Protein AF-A0A1J5GWZ1-F1 (afdb_monomer_lite)

pLDDT: mean 77.39, std 15.88, range [42.94, 95.38]

Foldseek 3Di:
DPDPPDDDPPPPDAAAEEDEQDDPVDDDELVVVVVVQVVCVVVRHPYYHYDDPVPDPVPRRRPDPD

Sequence (66 aa):
MELVKEKRPDWALKIRPWLQAFDLGAIYNKDLLKKEIKAVEDNGGYGFLFWNARNDYTVFRGFSDK

Radius of gyration: 15.32 Å; chains: 1; bounding box: 33×24×42 Å

Structure (mmCIF, N/CA/C/O backbone):
data_AF-A0A1J5GWZ1-F1
#
_entry.id   AF-A0A1J5GWZ1-F1
#
loop_
_atom_site.group_PDB
_atom_site.id
_atom_site.type_symbol
_atom_site.label_atom_id
_atom_site.label_alt_id
_atom_site.label_comp_id
_atom_site.label_asym_id
_atom_site.label_entity_id
_atom_site.label_seq_id
_atom_site.pdbx_PDB_ins_code
_atom_site.Cartn_x
_atom_site.Cartn_y
_atom_site.Cartn_z
_atom_site.occupancy
_atom_site.B_iso_or_equiv
_atom_site.auth_seq_id
_atom_site.auth_comp_id
_atom_site.auth_asym_id
_atom_site.auth_atom_id
_atom_site.pdbx_PDB_model_num
ATOM 1 N N . MET A 1 1 ? -15.942 -17.467 9.265 1.00 42.94 1 MET A N 1
ATOM 2 C CA . MET A 1 1 ? -15.508 -16.082 9.574 1.00 42.94 1 MET A CA 1
ATOM 3 C C . MET A 1 1 ? -15.948 -15.673 10.991 1.00 42.94 1 MET A C 1
ATOM 5 O O . MET A 1 1 ? -16.381 -14.553 11.212 1.00 42.94 1 MET A O 1
ATOM 9 N N . GLU A 1 2 ? -15.826 -16.564 11.982 1.00 44.69 2 GLU A N 1
ATOM 10 C CA . GLU A 1 2 ? -16.517 -16.399 13.277 1.00 44.69 2 GLU A CA 1
ATOM 11 C C . GLU A 1 2 ? -15.620 -16.712 14.488 1.00 44.69 2 GLU A C 1
ATOM 13 O O . GLU A 1 2 ? -16.087 -17.156 15.523 1.00 44.69 2 GLU A O 1
ATOM 18 N N . LEU A 1 3 ? -14.308 -16.480 14.372 1.00 48.41 3 LEU A N 1
ATOM 19 C CA . LEU A 1 3 ? -13.347 -16.742 15.461 1.00 48.41 3 LEU A CA 1
ATOM 20 C C . LEU A 1 3 ? -12.612 -15.489 15.966 1.00 48.41 3 LEU A C 1
ATOM 22 O O . LEU A 1 3 ? -11.744 -15.588 16.823 1.00 48.41 3 LEU A O 1
ATOM 26 N N . VAL A 1 4 ? -12.948 -14.291 15.470 1.00 58.53 4 VAL A N 1
ATOM 27 C CA . VAL A 1 4 ? -12.231 -13.047 15.839 1.00 58.53 4 VAL A CA 1
ATOM 28 C C . VAL A 1 4 ? -12.905 -12.285 16.993 1.00 58.53 4 VAL A C 1
ATOM 30 O O . VAL A 1 4 ? -12.336 -11.329 17.510 1.00 58.53 4 VAL A O 1
ATOM 33 N N . LYS A 1 5 ? -14.099 -12.697 17.439 1.00 49.41 5 LYS A N 1
ATOM 34 C CA . LYS A 1 5 ? -14.932 -11.868 18.325 1.00 49.41 5 LYS A CA 1
ATOM 35 C C . LYS A 1 5 ? -14.582 -11.912 19.816 1.00 49.41 5 LYS A C 1
ATOM 37 O O . LYS A 1 5 ? -15.041 -11.028 20.525 1.00 49.41 5 LYS A O 1
ATOM 42 N N . GLU A 1 6 ? -13.809 -12.878 20.318 1.00 64.38 6 GLU A N 1
ATOM 43 C CA . GLU A 1 6 ? -13.940 -13.175 21.754 1.00 64.38 6 GLU A CA 1
ATOM 44 C C . GLU A 1 6 ? -12.973 -12.486 22.727 1.00 64.38 6 GLU A C 1
ATOM 46 O O . GLU A 1 6 ? -13.363 -12.298 23.871 1.00 64.38 6 GLU A O 1
ATOM 51 N N . LYS A 1 7 ? -11.768 -12.026 22.370 1.00 58.19 7 LYS A N 1
ATOM 52 C CA . LYS A 1 7 ? -10.918 -11.320 23.358 1.00 58.19 7 LYS A CA 1
ATOM 53 C C . LYS A 1 7 ? -9.956 -10.337 22.713 1.00 58.19 7 LYS A C 1
ATOM 55 O O . LYS A 1 7 ? -8.861 -10.735 22.324 1.00 58.19 7 LYS A O 1
ATOM 60 N N . ARG A 1 8 ? -10.304 -9.048 22.658 1.00 55.41 8 ARG A N 1
ATOM 61 C CA . ARG A 1 8 ? -9.288 -7.988 22.566 1.00 55.41 8 ARG A CA 1
ATOM 62 C C . ARG A 1 8 ? -9.626 -6.847 23.528 1.00 55.41 8 ARG A C 1
ATOM 64 O O . ARG A 1 8 ? -10.770 -6.403 23.513 1.00 55.41 8 ARG A O 1
ATOM 71 N N . PRO A 1 9 ? -8.671 -6.408 24.367 1.00 60.69 9 PRO A N 1
ATOM 72 C CA . PRO A 1 9 ? -8.840 -5.210 25.178 1.00 60.69 9 PRO A CA 1
ATOM 73 C C . PRO A 1 9 ? -9.105 -3.983 24.291 1.00 60.69 9 PRO A C 1
ATOM 75 O O . PRO A 1 9 ? -8.754 -3.969 23.115 1.00 60.69 9 PRO A O 1
ATOM 78 N N . ASP A 1 10 ? -9.694 -2.953 24.882 1.00 60.31 10 ASP A N 1
ATOM 79 C CA . ASP A 1 10 ? -10.199 -1.687 24.328 1.00 60.31 10 ASP A CA 1
ATOM 80 C C . ASP A 1 10 ? -9.145 -0.783 23.651 1.00 60.31 10 ASP A C 1
ATOM 82 O O . ASP A 1 10 ? -9.452 0.314 23.176 1.00 60.31 10 ASP A O 1
ATOM 86 N N . TRP A 1 11 ? -7.910 -1.266 23.481 1.00 64.38 11 TRP A N 1
ATOM 87 C CA . TRP A 1 11 ? -7.009 -0.695 22.491 1.00 64.38 11 TRP A CA 1
ATOM 88 C C . TRP A 1 11 ? -7.535 -1.054 21.097 1.00 64.38 11 TRP A C 1
ATOM 90 O O . TRP A 1 11 ? -7.508 -2.205 20.667 1.00 64.38 11 TRP A O 1
ATOM 100 N N . ALA A 1 12 ? -8.036 -0.056 20.369 1.00 71.75 12 ALA A N 1
ATOM 101 C CA . ALA A 1 12 ? -8.441 -0.232 18.980 1.00 71.75 12 ALA A CA 1
ATOM 102 C C . ALA A 1 12 ? -7.305 -0.913 18.191 1.00 71.75 12 ALA A C 1
ATOM 104 O O . ALA A 1 12 ? -6.192 -0.386 18.104 1.00 71.75 12 ALA A O 1
ATOM 105 N N . LEU A 1 13 ? -7.569 -2.104 17.645 1.00 77.19 13 LEU A N 1
ATOM 106 C CA . LEU A 1 13 ? -6.606 -2.851 16.842 1.00 77.19 13 LEU A CA 1
ATOM 107 C C . LEU A 1 13 ? -6.249 -2.036 15.594 1.00 77.19 13 LEU A C 1
ATOM 109 O O . LEU A 1 13 ? -7.054 -1.909 14.676 1.00 77.19 13 LEU A O 1
ATOM 113 N N . LYS A 1 14 ? -5.024 -1.510 15.550 1.00 85.88 14 LYS A N 1
ATOM 114 C CA . LYS A 1 14 ? -4.493 -0.782 14.392 1.00 85.88 14 LYS A CA 1
ATOM 115 C C . LYS A 1 14 ? -3.749 -1.754 13.484 1.00 85.88 14 LYS A C 1
ATOM 117 O O . LYS A 1 14 ? -2.670 -2.226 13.834 1.00 85.88 14 LYS A O 1
ATOM 122 N N . ILE A 1 15 ? -4.322 -2.058 12.322 1.00 88.81 15 ILE A N 1
ATOM 123 C CA . ILE A 1 15 ? -3.683 -2.908 11.309 1.00 88.81 15 ILE A CA 1
ATOM 124 C C . ILE A 1 15 ? -2.862 -2.025 10.365 1.00 88.81 15 ILE A C 1
ATOM 126 O O . ILE A 1 15 ? -3.374 -1.036 9.846 1.00 88.81 15 ILE A O 1
ATOM 130 N N . ARG A 1 16 ? -1.595 -2.390 10.132 1.00 93.75 16 ARG A N 1
ATOM 131 C CA . ARG A 1 16 ? -0.697 -1.748 9.160 1.00 93.75 16 ARG A CA 1
ATOM 132 C C . ARG A 1 16 ? -0.050 -2.820 8.273 1.00 93.75 16 ARG A C 1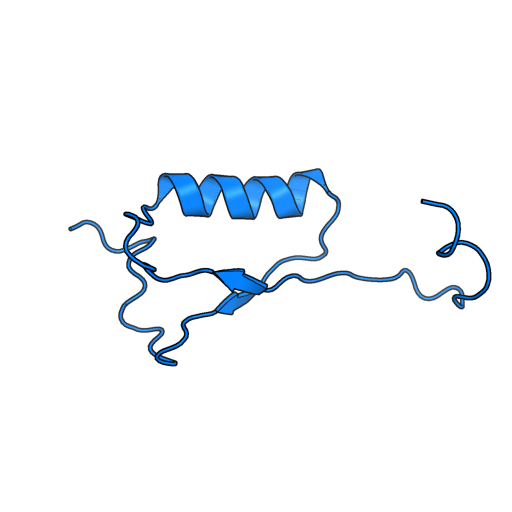
ATOM 134 O O . ARG A 1 16 ? 0.936 -3.423 8.698 1.00 93.75 16 ARG A O 1
ATOM 141 N N . PRO A 1 17 ? -0.616 -3.117 7.092 1.00 93.94 17 PRO A N 1
ATOM 142 C CA . PRO A 1 17 ? -0.106 -4.178 6.233 1.00 93.94 17 PRO A CA 1
ATOM 143 C C . PRO A 1 17 ? 1.213 -3.801 5.547 1.00 93.94 17 PRO A C 1
ATOM 145 O O . PRO A 1 17 ? 1.557 -2.624 5.403 1.00 93.94 17 PRO A O 1
ATOM 148 N N . TRP A 1 18 ? 1.930 -4.838 5.113 1.00 93.44 18 TRP A N 1
ATOM 149 C CA . TRP A 1 18 ? 3.098 -4.735 4.242 1.00 93.44 18 TRP A CA 1
ATOM 150 C C . TRP A 1 18 ? 2.636 -4.901 2.793 1.00 93.44 18 TRP A C 1
ATOM 152 O O . TRP A 1 18 ? 2.042 -5.921 2.450 1.00 93.44 18 TRP A O 1
ATOM 162 N N . LEU A 1 19 ? 2.883 -3.888 1.969 1.00 91.06 19 LEU A N 1
ATOM 163 C CA . LEU A 1 19 ? 2.576 -3.860 0.544 1.0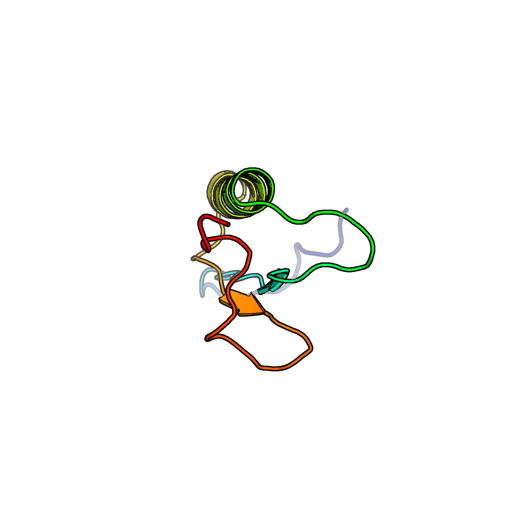0 91.06 19 LEU A CA 1
ATOM 164 C C . LEU A 1 19 ? 3.802 -4.284 -0.257 1.00 91.06 19 LEU A C 1
ATOM 166 O O . LEU A 1 19 ? 4.921 -3.833 0.013 1.00 91.06 19 LEU A O 1
ATOM 170 N N . GLN A 1 20 ? 3.598 -5.155 -1.238 1.00 87.88 20 GLN A N 1
ATOM 171 C CA . GLN A 1 20 ? 4.679 -5.651 -2.076 1.00 87.88 20 GLN A CA 1
ATOM 172 C C . GLN A 1 20 ? 5.152 -4.535 -3.008 1.00 87.88 20 GLN A C 1
ATOM 174 O O . GLN A 1 20 ? 4.358 -3.953 -3.724 1.00 87.88 20 GLN A O 1
ATOM 179 N N . ALA A 1 21 ? 6.450 -4.247 -3.044 1.00 86.00 21 ALA A N 1
ATOM 180 C CA . ALA A 1 21 ? 7.010 -3.182 -3.879 1.00 86.00 21 ALA A CA 1
ATOM 181 C C . ALA A 1 21 ? 8.079 -3.696 -4.859 1.00 86.00 21 ALA A C 1
ATOM 183 O O . ALA A 1 21 ? 9.123 -3.068 -5.045 1.00 86.00 21 ALA A O 1
ATOM 184 N N . PHE A 1 22 ? 7.853 -4.868 -5.458 1.00 82.75 22 PHE A N 1
ATOM 185 C CA . PHE A 1 22 ? 8.776 -5.504 -6.402 1.00 82.75 22 PHE A CA 1
ATOM 186 C C . PHE A 1 22 ? 8.062 -6.463 -7.362 1.00 82.75 22 PHE A C 1
ATOM 188 O O . PHE A 1 22 ? 6.975 -6.967 -7.075 1.00 82.75 22 PHE A O 1
ATOM 195 N N . ASP A 1 23 ? 8.718 -6.743 -8.489 1.00 80.88 23 ASP A N 1
ATOM 196 C CA . ASP A 1 23 ? 8.240 -7.673 -9.510 1.00 80.88 23 ASP A CA 1
ATOM 197 C C . ASP A 1 23 ? 8.542 -9.132 -9.123 1.00 80.88 23 ASP A C 1
ATOM 199 O O . ASP A 1 23 ? 9.684 -9.482 -8.810 1.00 80.88 23 ASP A O 1
ATOM 203 N N . LEU A 1 24 ? 7.534 -10.002 -9.228 1.00 79.12 24 LEU A N 1
ATOM 204 C CA . LEU A 1 24 ? 7.647 -11.463 -9.096 1.00 79.12 24 LEU A CA 1
ATOM 205 C C . LEU A 1 24 ? 7.254 -12.152 -10.407 1.00 79.12 24 LEU A C 1
ATOM 207 O O . LEU A 1 24 ? 6.312 -12.935 -10.465 1.00 79.12 24 LEU A O 1
ATOM 211 N N . GLY A 1 25 ? 7.925 -11.788 -11.501 1.00 76.56 25 GLY A N 1
ATOM 212 C CA . GLY A 1 25 ? 7.581 -12.285 -12.840 1.00 76.56 25 GLY A CA 1
ATOM 213 C C . GLY A 1 25 ? 6.300 -11.680 -13.436 1.00 76.56 25 GLY A C 1
ATOM 214 O O . GLY A 1 25 ? 5.968 -11.980 -14.578 1.00 76.56 25 GLY A O 1
ATOM 215 N N . ALA A 1 26 ? 5.621 -10.794 -12.705 1.00 73.44 26 ALA A N 1
ATOM 216 C CA . ALA A 1 26 ? 4.552 -9.927 -13.191 1.00 73.44 26 ALA A CA 1
ATOM 217 C C . ALA A 1 26 ? 5.017 -8.466 -13.157 1.00 73.44 26 ALA A C 1
ATOM 219 O O . ALA A 1 26 ? 5.782 -8.089 -12.267 1.00 73.44 26 ALA A O 1
ATOM 220 N N . ILE A 1 27 ? 4.551 -7.655 -14.114 1.00 69.38 27 ILE A N 1
ATOM 221 C CA . ILE A 1 27 ? 4.835 -6.216 -14.145 1.00 69.38 27 ILE A CA 1
ATOM 222 C C . ILE A 1 27 ? 4.085 -5.561 -12.989 1.00 69.38 27 ILE A C 1
ATOM 224 O O . ILE A 1 27 ? 2.855 -5.488 -13.004 1.00 69.38 27 ILE A O 1
ATOM 228 N N . TYR A 1 28 ? 4.827 -5.065 -12.008 1.00 71.56 28 TYR A N 1
ATOM 229 C CA . TYR A 1 28 ? 4.289 -4.332 -10.880 1.00 71.56 28 TYR A CA 1
ATOM 230 C C . TYR A 1 28 ? 4.519 -2.830 -11.101 1.00 71.56 28 TYR A C 1
ATOM 232 O O . TYR A 1 28 ? 5.592 -2.285 -10.840 1.00 71.56 28 TYR A O 1
ATOM 240 N N . ASN A 1 29 ? 3.511 -2.158 -11.663 1.00 77.31 29 ASN A N 1
AT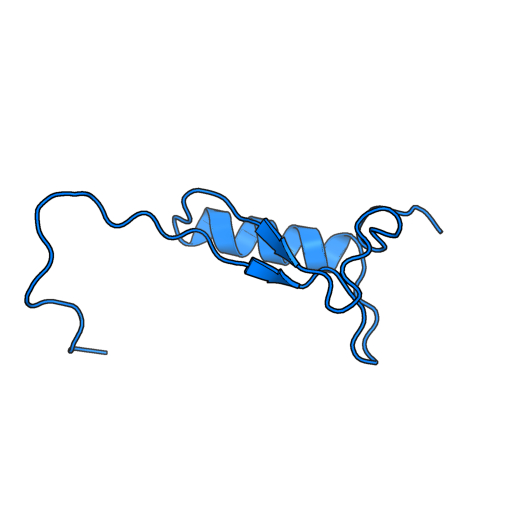OM 241 C CA . ASN A 1 29 ? 3.595 -0.751 -12.054 1.00 77.31 29 ASN A CA 1
ATOM 242 C C . ASN A 1 29 ? 2.987 0.197 -11.004 1.00 77.31 29 ASN A C 1
ATOM 244 O O . ASN A 1 29 ? 2.366 -0.222 -10.023 1.00 77.31 29 ASN A O 1
ATOM 248 N N . LYS A 1 30 ? 3.134 1.507 -11.244 1.00 82.75 30 LYS A N 1
ATOM 249 C CA . LYS A 1 30 ? 2.629 2.558 -10.348 1.00 82.75 30 LYS A CA 1
ATOM 250 C C . LYS A 1 30 ? 1.125 2.467 -10.081 1.00 82.75 30 LYS A C 1
ATOM 252 O O . LYS A 1 30 ? 0.666 2.840 -9.005 1.00 82.75 30 LYS A O 1
ATOM 257 N N . ASP A 1 31 ? 0.347 1.997 -11.050 1.00 86.12 31 ASP A N 1
ATOM 258 C CA . ASP A 1 31 ? -1.109 1.940 -10.929 1.00 86.12 31 ASP A CA 1
ATOM 259 C C . ASP A 1 31 ? -1.570 0.770 -10.063 1.00 86.12 31 ASP A C 1
ATOM 261 O O . ASP A 1 31 ? -2.525 0.914 -9.300 1.00 86.12 31 ASP A O 1
ATOM 265 N N . LEU A 1 32 ? -0.880 -0.371 -10.127 1.00 86.44 32 LEU A N 1
ATOM 266 C CA . LEU A 1 32 ? -1.123 -1.493 -9.217 1.00 86.44 32 LEU A CA 1
ATOM 267 C C . LEU A 1 32 ? -0.790 -1.113 -7.775 1.00 86.44 32 LEU A C 1
ATOM 269 O O . LEU A 1 32 ? -1.596 -1.351 -6.879 1.00 86.44 32 LEU A O 1
ATOM 273 N N . LEU A 1 33 ? 0.320 -0.409 -7.571 1.00 86.44 33 LEU A N 1
ATOM 274 C CA . LEU A 1 33 ? 0.682 0.123 -6.263 1.00 86.44 33 LEU A CA 1
ATOM 275 C C . LEU A 1 33 ? -0.391 1.064 -5.695 1.00 86.44 33 LEU A C 1
ATOM 277 O O . LEU A 1 33 ? -0.790 0.937 -4.539 1.00 86.44 33 LEU A O 1
ATOM 281 N N . LYS A 1 34 ? -0.901 1.995 -6.511 1.00 90.25 34 LYS A N 1
ATOM 282 C CA . LYS A 1 34 ? -2.000 2.887 -6.103 1.00 90.25 34 LYS A CA 1
ATOM 283 C C . LYS A 1 34 ? -3.258 2.104 -5.723 1.00 90.25 34 LYS A C 1
ATOM 285 O O . LYS A 1 34 ? -3.949 2.499 -4.789 1.00 90.25 34 LYS A O 1
ATOM 290 N N . LYS A 1 35 ? -3.557 1.001 -6.420 1.00 92.75 35 LYS A N 1
ATOM 291 C CA . LYS A 1 35 ? -4.687 0.123 -6.078 1.00 92.75 35 LYS A CA 1
ATOM 292 C C . LYS A 1 35 ? -4.483 -0.576 -4.737 1.00 92.75 35 LYS A C 1
ATOM 294 O O . LYS A 1 35 ? -5.442 -0.680 -3.983 1.00 92.75 35 LYS A O 1
ATOM 299 N N . GLU A 1 36 ? -3.267 -1.013 -4.420 1.00 91.44 36 GLU A N 1
ATOM 300 C CA . GLU A 1 36 ? -2.961 -1.599 -3.112 1.00 91.44 36 GLU A CA 1
ATOM 301 C C . GLU A 1 36 ? -3.098 -0.578 -1.980 1.00 91.44 36 GLU A C 1
ATOM 303 O O . GLU A 1 36 ? -3.755 -0.866 -0.983 1.00 91.44 36 GLU A O 1
ATOM 308 N N . ILE A 1 37 ? -2.565 0.636 -2.159 1.00 93.00 37 ILE A N 1
ATOM 309 C CA . ILE A 1 37 ? -2.743 1.743 -1.203 1.00 93.00 37 ILE A CA 1
ATOM 310 C C . ILE A 1 37 ? -4.232 2.006 -0.976 1.00 93.00 37 ILE A C 1
ATOM 312 O O . ILE A 1 37 ? -4.697 1.993 0.163 1.00 93.00 37 ILE A O 1
ATOM 316 N N . LYS A 1 38 ? -4.991 2.156 -2.067 1.00 95.38 38 LYS A N 1
ATOM 317 C CA . LYS A 1 38 ? -6.436 2.361 -2.006 1.00 95.38 38 LYS A CA 1
ATOM 318 C C . LYS A 1 38 ? -7.146 1.215 -1.281 1.0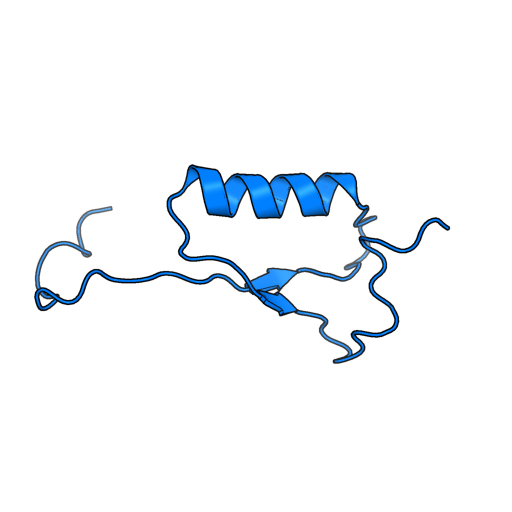0 95.38 38 LYS A C 1
ATOM 320 O O . LYS A 1 38 ? -8.026 1.469 -0.471 1.00 95.38 38 LYS A O 1
ATOM 325 N N . ALA A 1 39 ? -6.755 -0.035 -1.518 1.00 94.75 39 ALA A N 1
ATOM 326 C CA . ALA A 1 39 ? -7.335 -1.179 -0.822 1.00 94.75 39 ALA A CA 1
ATOM 327 C C . ALA A 1 39 ? -7.067 -1.136 0.692 1.00 94.75 39 ALA A C 1
ATOM 329 O O . ALA A 1 39 ? -7.937 -1.521 1.470 1.00 94.75 39 ALA A O 1
ATOM 330 N N . VAL A 1 40 ? -5.900 -0.654 1.132 1.00 94.69 40 VAL A N 1
ATOM 331 C CA . VAL A 1 40 ? -5.608 -0.461 2.563 1.00 94.69 40 VAL A CA 1
ATOM 332 C C . VAL A 1 40 ? -6.502 0.621 3.164 1.00 94.69 40 VAL A C 1
ATOM 334 O O . VAL A 1 40 ? -7.067 0.413 4.237 1.00 94.69 40 VAL A O 1
ATOM 337 N N . GLU A 1 41 ? -6.649 1.750 2.473 1.00 93.44 41 GLU A N 1
ATOM 338 C CA . GLU A 1 41 ? -7.492 2.869 2.906 1.00 93.44 41 GLU A CA 1
ATOM 339 C C . GLU A 1 41 ? -8.973 2.468 2.977 1.00 93.44 41 GLU A C 1
ATOM 341 O O . GLU A 1 41 ? -9.618 2.670 4.007 1.00 93.44 41 GLU A O 1
ATOM 346 N N . ASP A 1 42 ? -9.484 1.809 1.934 1.00 95.31 42 ASP A N 1
ATOM 347 C CA . ASP A 1 42 ? -10.881 1.367 1.833 1.00 95.31 42 ASP A CA 1
ATOM 348 C C . ASP A 1 42 ? -11.254 0.335 2.919 1.00 95.31 42 ASP A C 1
ATOM 350 O O . ASP A 1 42 ? -12.418 0.229 3.299 1.00 95.31 42 ASP A O 1
ATOM 354 N N . ASN A 1 43 ? -10.276 -0.414 3.448 1.00 92.44 43 ASN A N 1
ATOM 355 C CA . ASN A 1 43 ? -10.480 -1.434 4.487 1.00 92.44 43 ASN A CA 1
ATOM 356 C C . ASN A 1 43 ? -10.098 -0.967 5.906 1.00 92.44 43 ASN A C 1
ATOM 358 O O . ASN A 1 43 ? -9.998 -1.789 6.821 1.00 92.44 43 ASN A O 1
ATOM 362 N N . GLY A 1 44 ? -9.883 0.336 6.119 1.00 88.88 44 GLY A N 1
ATOM 363 C CA . GLY A 1 44 ? -9.634 0.897 7.452 1.00 88.88 44 GLY A CA 1
ATOM 364 C C . GLY A 1 44 ? -8.235 0.615 8.012 1.00 88.88 44 GLY A C 1
ATOM 365 O O . GLY A 1 44 ? -8.042 0.583 9.230 1.00 88.88 44 GLY A O 1
ATOM 366 N N . GLY A 1 45 ? -7.246 0.399 7.142 1.00 88.50 45 GLY A N 1
ATOM 367 C CA . GLY A 1 45 ? -5.849 0.273 7.544 1.00 88.50 45 GLY A CA 1
ATOM 368 C C . GLY A 1 45 ? -5.304 1.573 8.140 1.00 88.50 45 GLY A C 1
ATOM 369 O O . GLY A 1 45 ? -5.543 2.668 7.639 1.00 88.50 45 GLY A O 1
ATOM 370 N N . TYR A 1 46 ? -4.499 1.467 9.195 1.00 90.56 46 TYR A N 1
ATOM 371 C CA . TYR A 1 46 ? -3.878 2.602 9.891 1.00 90.56 46 TYR A CA 1
ATOM 372 C C . TYR A 1 46 ? -2.576 3.069 9.190 1.00 90.56 46 TYR A C 1
ATOM 374 O O . TYR A 1 46 ? -1.587 3.445 9.833 1.00 90.56 46 TYR A O 1
ATOM 382 N N . GLY A 1 47 ? -2.540 2.978 7.858 1.00 90.94 47 GLY A N 1
ATOM 383 C CA . GLY A 1 47 ? -1.363 3.148 6.998 1.00 90.94 47 GLY A CA 1
ATOM 384 C C . GLY A 1 47 ? -0.763 1.821 6.524 1.00 90.94 47 GLY A C 1
ATOM 385 O O . GLY A 1 47 ? -1.297 0.756 6.813 1.00 90.94 47 GLY A O 1
ATOM 386 N N . PHE A 1 48 ? 0.368 1.883 5.821 1.00 93.50 48 PHE A N 1
ATOM 387 C CA . PHE A 1 48 ? 1.045 0.734 5.208 1.00 93.50 48 PHE A CA 1
ATOM 388 C C . PHE A 1 48 ? 2.571 0.893 5.253 1.00 93.50 48 PHE A C 1
ATOM 390 O O . PHE A 1 48 ? 3.088 1.978 5.527 1.00 93.50 48 PHE A O 1
ATOM 397 N N . LEU A 1 49 ? 3.292 -0.197 4.997 1.00 91.88 49 LEU A N 1
ATOM 398 C CA . LEU A 1 49 ? 4.737 -0.205 4.759 1.00 91.88 49 LEU A CA 1
ATOM 399 C C . LEU A 1 49 ? 5.016 -0.866 3.417 1.00 91.88 49 LEU A C 1
ATOM 401 O O . LEU A 1 49 ? 4.379 -1.860 3.093 1.00 91.88 49 LEU A O 1
ATOM 405 N N . PHE A 1 50 ? 5.975 -0.352 2.656 1.00 89.62 50 PHE A N 1
ATOM 406 C CA . PHE A 1 50 ? 6.443 -1.050 1.464 1.00 89.62 50 PHE A CA 1
ATOM 407 C C . PHE A 1 50 ? 7.499 -2.075 1.826 1.00 89.62 50 PHE A C 1
ATOM 409 O O . PHE A 1 50 ? 8.374 -1.8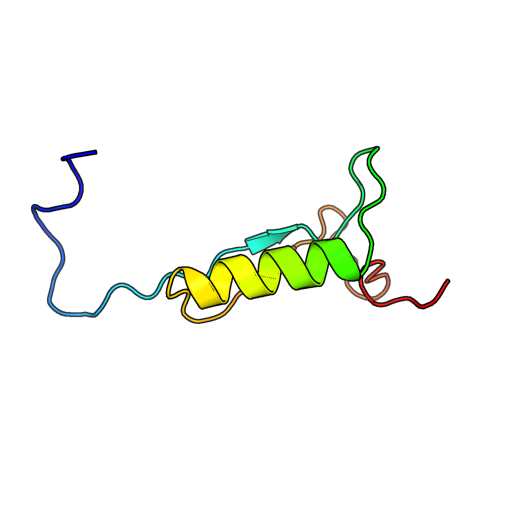14 2.649 1.00 89.62 50 PHE A O 1
ATOM 416 N N . TRP A 1 51 ? 7.434 -3.220 1.162 1.00 88.44 51 TRP A N 1
ATOM 417 C CA . TRP A 1 51 ? 8.394 -4.292 1.311 1.00 88.44 51 TRP A CA 1
ATOM 418 C C . TRP A 1 51 ? 9.032 -4.634 -0.024 1.00 88.44 51 TRP A C 1
ATOM 420 O O . TRP A 1 51 ? 8.341 -4.933 -0.998 1.00 88.44 51 TRP A O 1
ATOM 430 N N . ASN A 1 52 ? 10.362 -4.639 -0.044 1.00 85.69 52 ASN A N 1
ATOM 431 C CA . ASN A 1 52 ? 11.148 -5.168 -1.145 1.00 85.69 52 ASN A CA 1
ATOM 432 C C . ASN A 1 52 ? 11.962 -6.368 -0.653 1.00 85.69 52 ASN A C 1
ATOM 434 O O . ASN A 1 52 ? 12.769 -6.228 0.264 1.00 85.69 52 ASN A O 1
ATOM 438 N N . ALA A 1 53 ? 11.800 -7.532 -1.286 1.00 87.38 53 ALA A N 1
ATOM 439 C CA . ALA A 1 53 ? 12.540 -8.742 -0.923 1.00 87.38 53 ALA A CA 1
ATOM 440 C C . ALA A 1 53 ? 14.072 -8.594 -1.047 1.00 87.38 53 ALA A C 1
ATOM 442 O O . ALA A 1 53 ? 14.810 -9.290 -0.356 1.00 87.38 53 ALA A O 1
ATOM 443 N N . ARG A 1 54 ? 14.567 -7.671 -1.886 1.00 86.75 54 ARG A N 1
ATOM 444 C CA . ARG A 1 54 ? 16.002 -7.348 -1.996 1.00 86.75 54 ARG A CA 1
ATOM 445 C C . ARG A 1 54 ? 16.499 -6.374 -0.921 1.00 86.75 54 ARG A C 1
ATOM 447 O O . ARG A 1 54 ? 17.684 -6.065 -0.910 1.00 86.75 54 ARG A O 1
ATOM 454 N N . ASN A 1 55 ? 15.615 -5.872 -0.054 1.00 86.94 55 ASN A N 1
ATOM 455 C CA . ASN A 1 55 ? 15.877 -4.771 0.884 1.00 86.94 55 ASN A CA 1
ATOM 456 C C . ASN A 1 55 ? 16.421 -3.491 0.219 1.00 86.94 55 ASN A C 1
ATOM 458 O O . ASN A 1 55 ? 17.019 -2.646 0.879 1.00 86.94 55 ASN A O 1
ATOM 462 N N . ASP A 1 56 ? 16.192 -3.335 -1.085 1.00 82.94 56 ASP A N 1
ATOM 463 C CA . ASP A 1 56 ? 16.580 -2.152 -1.840 1.00 82.94 56 ASP A CA 1
ATOM 464 C C . ASP A 1 56 ? 15.372 -1.228 -2.014 1.00 82.94 56 ASP A C 1
ATOM 466 O O . ASP A 1 56 ? 14.435 -1.519 -2.760 1.00 82.94 56 ASP A O 1
ATOM 470 N N . TYR A 1 57 ? 15.401 -0.104 -1.305 1.00 78.88 57 TYR A N 1
ATOM 471 C CA . TYR A 1 57 ? 14.363 0.926 -1.354 1.00 78.88 57 TYR A CA 1
ATOM 472 C C . TYR A 1 57 ? 14.760 2.125 -2.222 1.00 78.88 57 TYR A C 1
ATOM 474 O O . TYR A 1 57 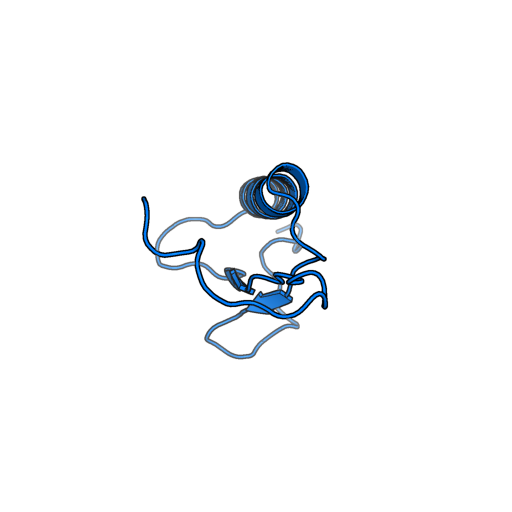? 13.982 3.064 -2.367 1.00 78.88 57 TYR A O 1
ATOM 482 N N . THR A 1 58 ? 15.951 2.091 -2.826 1.00 77.44 58 THR A N 1
ATOM 483 C CA . THR A 1 58 ? 16.375 3.087 -3.821 1.00 77.44 58 THR A CA 1
ATOM 484 C C . THR A 1 58 ? 15.745 2.786 -5.178 1.00 77.44 58 THR A C 1
ATOM 486 O O . THR A 1 58 ? 15.356 3.690 -5.916 1.00 77.44 58 THR A O 1
ATOM 489 N N . VAL A 1 59 ? 15.553 1.496 -5.469 1.00 61.69 59 VAL A N 1
ATOM 490 C CA . VAL A 1 59 ? 14.913 0.982 -6.681 1.00 61.69 59 VAL A CA 1
ATOM 491 C C . VAL A 1 59 ? 13.428 0.757 -6.414 1.00 61.69 59 VAL A C 1
ATOM 493 O O . VAL A 1 59 ? 12.892 -0.342 -6.554 1.00 61.69 59 VAL A O 1
ATOM 496 N N . PHE A 1 60 ? 12.727 1.812 -6.003 1.00 61.28 60 PHE A N 1
ATOM 497 C CA . PHE A 1 60 ? 11.276 1.751 -5.922 1.00 61.28 60 PHE A CA 1
ATOM 498 C C . PHE A 1 60 ? 10.683 1.803 -7.339 1.00 61.28 60 PHE A C 1
ATOM 500 O O . PHE A 1 60 ? 10.375 2.867 -7.883 1.00 61.28 60 PHE A O 1
ATOM 507 N N . ARG A 1 61 ? 10.545 0.634 -7.976 1.00 60.97 61 ARG A N 1
ATOM 508 C CA . ARG A 1 61 ? 10.029 0.526 -9.355 1.00 60.97 61 ARG A CA 1
ATOM 509 C C . ARG A 1 61 ? 8.585 1.001 -9.493 1.00 60.97 61 ARG A C 1
ATOM 511 O O . ARG A 1 61 ? 8.228 1.521 -10.540 1.00 60.97 61 ARG A O 1
ATOM 518 N N . GLY A 1 62 ? 7.796 0.942 -8.420 1.00 57.12 62 GLY A N 1
ATOM 519 C CA . GLY A 1 62 ? 6.426 1.462 -8.395 1.00 57.12 62 GLY A CA 1
ATOM 520 C C . GLY A 1 62 ? 6.306 2.993 -8.491 1.00 57.12 62 GLY A C 1
ATOM 521 O O . GLY A 1 62 ? 5.197 3.493 -8.625 1.00 57.12 62 GLY A O 1
ATOM 522 N N . PHE A 1 63 ? 7.407 3.755 -8.431 1.00 53.84 63 PHE A N 1
ATOM 523 C CA . PHE A 1 63 ? 7.436 5.216 -8.639 1.00 53.84 63 PHE A CA 1
ATOM 524 C C . PHE A 1 63 ? 8.554 5.667 -9.591 1.00 53.84 63 PHE A C 1
ATOM 526 O O . PHE A 1 63 ? 8.634 6.854 -9.895 1.00 53.84 63 PHE A O 1
ATOM 533 N N . SER A 1 64 ? 9.377 4.764 -10.127 1.00 48.09 64 SER A N 1
ATOM 534 C CA . SER A 1 64 ? 10.370 5.127 -11.140 1.00 48.09 64 SER A CA 1
ATOM 535 C C . SER A 1 64 ? 9.676 5.265 -12.498 1.00 48.09 64 SER A C 1
ATOM 537 O O . SER A 1 64 ? 9.126 4.294 -13.005 1.00 48.09 64 SER A O 1
ATOM 539 N N . ASP A 1 65 ? 9.638 6.484 -13.045 1.00 47.50 65 ASP A N 1
ATOM 540 C CA . ASP A 1 65 ? 9.153 6.800 -14.402 1.00 47.50 65 ASP A CA 1
ATOM 541 C C . ASP A 1 65 ? 10.131 6.294 -15.476 1.00 47.50 65 ASP A C 1
ATOM 543 O O . ASP A 1 65 ? 10.731 7.088 -16.199 1.00 47.50 65 ASP A O 1
ATOM 547 N N . LYS A 1 66 ? 10.354 4.982 -15.551 1.00 45.62 66 LYS A N 1
ATOM 548 C CA . LYS A 1 66 ? 11.002 4.375 -16.718 1.00 45.62 66 LYS A CA 1
ATOM 549 C C . LYS A 1 66 ? 9.983 3.669 -17.587 1.00 45.62 66 LYS A C 1
ATOM 551 O O . LYS A 1 66 ? 9.148 2.936 -17.014 1.00 45.62 66 LYS A O 1
#

Secondary structure (DSSP, 8-state):
--SSSS---SS-----PEEE-S-SSS---HHHHHHHHHHHHHTT-S--EEE-TT--SS--TTT---